Protein AF-A0A8J7D7V8-F1 (afdb_monomer_lite)

Foldseek 3Di:
DDDPPDPCPPPPVVVVLLVVQVVVCVVVQQFDDDDDQWTAHPVGDTHGSVVVCVVDPDDD

pLDDT: mean 84.04, std 17.5, range [42.12, 97.25]

Radius of gyration: 15.87 Å; chains: 1; bounding box: 25×41×43 Å

Structure (mmCIF, N/CA/C/O backbone):
data_AF-A0A8J7D7V8-F1
#
_entry.id   AF-A0A8J7D7V8-F1
#
loop_
_atom_site.group_PDB
_atom_site.id
_atom_site.type_symbol
_atom_site.label_atom_id
_atom_site.label_alt_id
_atom_site.label_comp_id
_atom_site.label_asym_id
_atom_site.label_entity_id
_atom_site.label_seq_id
_atom_site.pdbx_PDB_ins_code
_atom_site.Cartn_x
_atom_site.Cartn_y
_atom_site.Cartn_z
_atom_site.occupancy
_atom_site.B_iso_or_equiv
_atom_site.auth_seq_id
_atom_site.auth_comp_id
_atom_site.auth_asym_id
_atom_site.auth_atom_id
_atom_site.pdbx_PDB_model_num
ATOM 1 N N . MET A 1 1 ? 12.905 -31.727 -34.767 1.00 42.12 1 MET A N 1
ATOM 2 C CA . MET A 1 1 ? 13.764 -30.688 -34.162 1.00 42.12 1 MET A CA 1
ATOM 3 C C . MET A 1 1 ? 13.005 -30.061 -33.009 1.00 42.12 1 MET A C 1
ATOM 5 O O . MET A 1 1 ? 11.972 -29.441 -33.219 1.00 42.12 1 MET A O 1
ATOM 9 N N . ASN A 1 2 ? 13.469 -30.333 -31.794 1.00 51.38 2 ASN A N 1
ATOM 10 C CA . ASN A 1 2 ? 13.024 -29.693 -30.565 1.00 51.38 2 ASN A CA 1
ATOM 11 C C . ASN A 1 2 ? 13.361 -28.197 -30.625 1.00 51.38 2 ASN A C 1
ATOM 13 O O . ASN A 1 2 ? 14.518 -27.819 -30.761 1.00 51.38 2 ASN A O 1
ATOM 17 N N . SER A 1 3 ? 12.364 -27.329 -30.504 1.00 50.56 3 SER A N 1
ATOM 18 C CA . SER A 1 3 ? 12.622 -25.926 -30.193 1.00 50.56 3 SER A CA 1
ATOM 19 C C . SER A 1 3 ? 11.872 -25.603 -28.914 1.00 50.56 3 SER A C 1
ATOM 21 O O . SER A 1 3 ? 10.683 -25.289 -28.914 1.00 50.56 3 SER A O 1
ATOM 23 N N . CYS A 1 4 ? 12.575 -25.786 -27.797 1.00 58.34 4 CYS A N 1
ATOM 24 C CA . CYS A 1 4 ? 12.172 -25.262 -26.504 1.00 58.34 4 CYS A CA 1
ATOM 25 C C . CYS A 1 4 ? 12.115 -23.738 -26.637 1.00 58.34 4 CYS A C 1
ATOM 27 O O . CYS A 1 4 ? 13.147 -23.079 -26.748 1.00 58.34 4 CYS A O 1
ATOM 29 N N . LYS A 1 5 ? 10.901 -23.186 -26.686 1.00 54.03 5 LYS A N 1
ATOM 30 C CA . LYS A 1 5 ? 10.665 -21.746 -26.788 1.00 54.03 5 LYS A CA 1
ATOM 31 C C . LYS A 1 5 ? 11.079 -21.110 -25.459 1.00 54.03 5 LYS A C 1
ATOM 33 O O . LYS A 1 5 ? 10.357 -21.200 -24.470 1.00 54.03 5 LYS A O 1
ATOM 38 N N . SER A 1 6 ? 12.282 -20.547 -25.435 1.00 57.28 6 SER A N 1
ATOM 39 C CA . SER A 1 6 ? 12.885 -19.867 -24.291 1.00 57.28 6 SER A CA 1
ATOM 40 C C . SER A 1 6 ? 11.911 -18.865 -23.673 1.00 57.28 6 SER A C 1
ATOM 42 O O . SER A 1 6 ? 11.533 -17.873 -24.298 1.00 57.28 6 SER A O 1
ATOM 44 N N . GLY A 1 7 ? 11.494 -19.140 -22.437 1.00 50.31 7 GLY A N 1
ATOM 45 C CA . GLY A 1 7 ? 10.663 -18.260 -21.626 1.00 50.31 7 GLY A CA 1
ATOM 46 C C . GLY A 1 7 ? 11.454 -17.038 -21.174 1.00 50.31 7 GLY A C 1
ATOM 47 O O . GLY A 1 7 ? 11.963 -16.997 -20.059 1.00 50.31 7 GLY A O 1
ATOM 48 N N . GLY A 1 8 ? 11.553 -16.030 -22.036 1.00 54.69 8 GLY A N 1
ATOM 49 C CA . GLY A 1 8 ? 11.995 -14.696 -21.649 1.00 54.69 8 GLY A CA 1
ATOM 50 C C . GLY A 1 8 ? 10.877 -13.993 -20.890 1.00 54.69 8 GLY A C 1
ATOM 51 O O . GLY A 1 8 ? 10.134 -13.207 -21.472 1.00 54.69 8 GLY A O 1
ATOM 52 N N . LYS A 1 9 ? 10.718 -14.285 -19.594 1.00 53.34 9 LYS A N 1
ATOM 53 C CA . LYS A 1 9 ? 9.887 -13.461 -18.710 1.00 53.34 9 LYS A CA 1
ATOM 54 C C . LYS A 1 9 ? 10.620 -12.132 -18.571 1.00 53.34 9 LYS A C 1
ATOM 56 O O . LYS A 1 9 ? 11.553 -12.027 -17.778 1.00 53.34 9 LYS A O 1
AT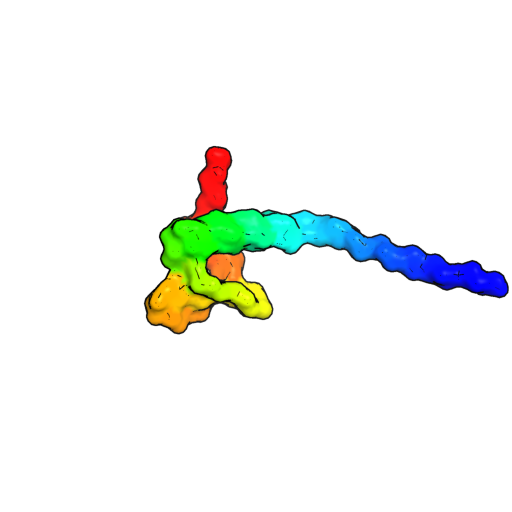OM 61 N N . GLY A 1 10 ? 10.272 -11.164 -19.423 1.00 53.50 10 GLY A N 1
ATOM 62 C CA . GLY A 1 10 ? 10.802 -9.808 -19.336 1.00 53.50 10 GLY A CA 1
ATOM 63 C C . GLY A 1 10 ? 10.727 -9.370 -17.881 1.00 53.50 10 GLY A C 1
ATOM 64 O O . GLY A 1 10 ? 9.666 -9.494 -17.265 1.00 53.50 10 GLY A O 1
ATOM 65 N N . LYS A 1 11 ? 11.868 -8.974 -17.304 1.00 52.69 11 LYS A N 1
ATOM 66 C CA . LYS A 1 11 ? 11.925 -8.405 -15.956 1.00 52.69 11 LYS A CA 1
ATOM 67 C C . LYS A 1 11 ? 10.950 -7.237 -15.962 1.00 52.69 11 LYS A C 1
ATOM 69 O O . LYS A 1 11 ? 11.219 -6.213 -16.575 1.00 52.69 11 LYS A O 1
ATOM 74 N N . ASN A 1 12 ? 9.773 -7.453 -15.393 1.00 53.91 12 ASN A N 1
ATOM 75 C CA . ASN A 1 12 ? 8.696 -6.490 -15.442 1.00 53.91 12 ASN A CA 1
ATOM 76 C C . ASN A 1 12 ? 9.071 -5.402 -14.435 1.00 53.91 12 ASN A C 1
ATOM 78 O O . ASN A 1 12 ? 8.829 -5.578 -13.246 1.00 53.91 12 ASN A O 1
ATOM 82 N N . THR A 1 13 ? 9.763 -4.348 -14.877 1.00 59.75 13 THR A N 1
ATOM 83 C CA . THR A 1 13 ? 10.278 -3.262 -14.019 1.00 59.75 13 THR A CA 1
ATOM 84 C C . THR A 1 13 ? 9.179 -2.716 -13.107 1.00 59.75 13 THR A C 1
ATOM 86 O O . THR A 1 13 ? 9.392 -2.585 -11.908 1.00 59.75 13 THR A O 1
ATOM 89 N N . VAL A 1 14 ? 7.951 -2.638 -13.637 1.00 60.53 14 VAL A N 1
ATOM 90 C CA . VAL A 1 14 ? 6.719 -2.301 -12.906 1.00 60.53 14 VAL A CA 1
ATOM 91 C C . VAL A 1 14 ? 6.550 -3.120 -11.621 1.00 60.53 14 VAL A C 1
ATOM 93 O O . VAL A 1 14 ? 6.150 -2.590 -10.595 1.00 60.53 14 VAL A O 1
ATOM 96 N N . THR A 1 15 ? 6.880 -4.413 -11.631 1.00 77.62 15 THR A N 1
ATOM 97 C CA . THR A 1 15 ? 6.759 -5.261 -10.432 1.00 77.62 15 THR A CA 1
ATOM 98 C C . THR A 1 15 ? 7.832 -4.971 -9.384 1.00 77.62 15 THR A C 1
ATOM 100 O O . THR A 1 15 ? 7.556 -5.120 -8.195 1.00 77.62 15 THR A O 1
ATOM 103 N N . ALA A 1 16 ? 9.026 -4.531 -9.793 1.00 82.06 16 ALA A N 1
ATOM 104 C CA . ALA A 1 16 ? 10.094 -4.165 -8.867 1.00 82.06 16 ALA A CA 1
ATOM 105 C C . ALA A 1 16 ? 9.771 -2.841 -8.161 1.00 82.06 16 ALA A C 1
ATOM 107 O O . ALA A 1 16 ? 9.843 -2.786 -6.935 1.00 82.06 16 ALA A O 1
ATOM 108 N N . ASP A 1 17 ? 9.316 -1.833 -8.913 1.00 86.69 17 ASP A N 1
ATOM 109 C CA . ASP A 1 17 ? 8.894 -0.537 -8.367 1.00 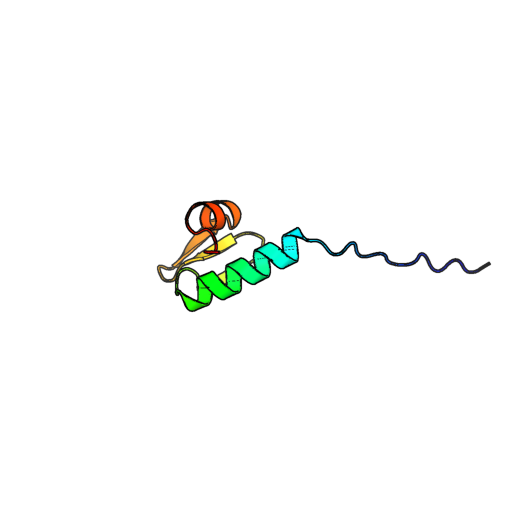86.69 17 ASP A CA 1
ATOM 110 C C . ASP A 1 17 ? 7.721 -0.687 -7.389 1.00 86.69 17 ASP A C 1
ATOM 112 O O . ASP A 1 17 ? 7.739 -0.136 -6.288 1.00 86.69 17 ASP A O 1
ATOM 116 N N . VAL A 1 18 ? 6.724 -1.507 -7.743 1.00 91.38 18 VAL A N 1
ATOM 117 C CA . VAL A 1 18 ? 5.576 -1.796 -6.869 1.00 91.38 18 VAL A CA 1
ATOM 118 C C . VAL A 1 18 ? 6.001 -2.515 -5.591 1.00 91.38 18 VAL A C 1
ATOM 120 O O . VAL A 1 18 ? 5.505 -2.194 -4.512 1.00 91.38 18 VAL A O 1
ATOM 123 N N . SER A 1 19 ? 6.934 -3.465 -5.691 1.00 91.44 19 SER A N 1
ATOM 124 C CA . SER A 1 19 ? 7.434 -4.195 -4.520 1.00 91.44 19 SER A CA 1
ATOM 125 C C . SER A 1 19 ? 8.198 -3.269 -3.572 1.00 91.44 19 SER A C 1
ATOM 127 O O . SER A 1 19 ? 7.936 -3.276 -2.371 1.00 91.44 19 SER A O 1
ATOM 129 N N . ALA A 1 20 ? 9.093 -2.434 -4.109 1.00 93.31 20 ALA A N 1
ATOM 130 C CA . ALA A 1 20 ? 9.869 -1.475 -3.325 1.00 93.31 20 ALA A CA 1
ATOM 131 C C . ALA A 1 20 ? 8.965 -0.453 -2.622 1.00 93.31 20 ALA A C 1
ATOM 133 O O . ALA A 1 20 ? 9.103 -0.218 -1.418 1.00 93.31 20 ALA A O 1
ATOM 134 N N . TRP A 1 21 ? 7.989 0.092 -3.352 1.00 95.25 21 TRP A N 1
ATOM 135 C CA . TRP A 1 21 ? 6.991 0.987 -2.781 1.00 95.25 21 TRP A CA 1
ATOM 136 C C . TRP A 1 21 ? 6.183 0.307 -1.669 1.00 95.25 21 TRP A C 1
ATOM 138 O O . TRP A 1 21 ? 6.029 0.884 -0.593 1.00 95.25 21 TRP A O 1
ATOM 148 N N . PHE A 1 22 ? 5.714 -0.929 -1.881 1.00 94.75 22 PHE A N 1
ATOM 149 C CA . PHE A 1 22 ? 4.911 -1.646 -0.889 1.00 94.75 22 PHE A CA 1
ATOM 150 C C . PHE A 1 22 ? 5.690 -1.905 0.405 1.00 94.75 22 PHE A C 1
ATOM 152 O O . PHE A 1 22 ? 5.151 -1.707 1.495 1.00 94.75 22 PHE A O 1
ATOM 159 N N . GLU A 1 23 ? 6.961 -2.307 0.317 1.00 95.19 23 GLU A N 1
ATOM 160 C CA . GLU A 1 23 ? 7.787 -2.517 1.510 1.00 95.19 23 GLU A CA 1
ATOM 161 C C . GLU A 1 23 ? 8.003 -1.229 2.306 1.00 95.19 23 GLU A C 1
ATOM 163 O O . GLU A 1 23 ? 7.897 -1.234 3.537 1.00 95.19 23 GLU A O 1
ATOM 168 N N . TRP A 1 24 ? 8.289 -0.125 1.617 1.00 96.38 24 TRP A N 1
ATOM 169 C CA . TRP A 1 24 ? 8.417 1.182 2.251 1.00 96.38 24 TRP A CA 1
ATOM 170 C C . TRP A 1 24 ? 7.096 1.612 2.906 1.00 96.38 24 TRP A C 1
ATOM 172 O O . TRP A 1 24 ? 7.071 1.911 4.103 1.00 96.38 24 TRP A O 1
ATOM 182 N N . ALA A 1 25 ?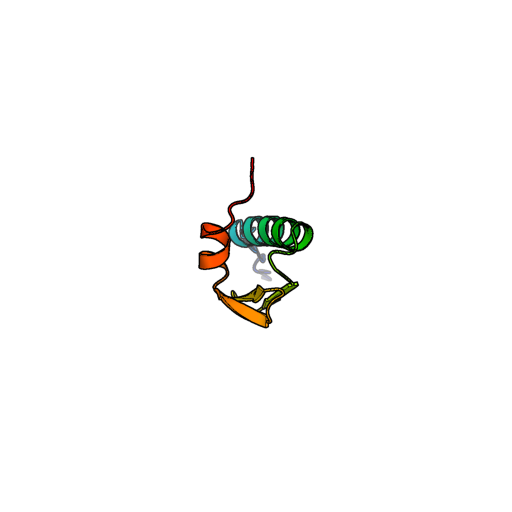 5.986 1.556 2.168 1.00 96.62 25 ALA A N 1
ATOM 183 C CA . ALA A 1 25 ? 4.671 1.969 2.646 1.00 96.62 25 ALA A CA 1
ATOM 184 C C . ALA A 1 25 ? 4.217 1.128 3.851 1.00 96.62 25 ALA A C 1
ATOM 186 O O . ALA A 1 25 ? 3.659 1.657 4.815 1.00 96.62 25 ALA A O 1
ATOM 187 N N . ARG A 1 26 ? 4.518 -0.177 3.854 1.00 95.69 26 ARG A N 1
ATOM 188 C CA . ARG A 1 26 ? 4.244 -1.068 4.987 1.00 95.69 26 ARG A CA 1
ATOM 189 C C . ARG A 1 26 ? 5.077 -0.710 6.222 1.00 95.69 26 ARG A C 1
ATOM 191 O O . ARG A 1 26 ? 4.538 -0.721 7.328 1.00 95.69 26 ARG A O 1
ATOM 198 N N . LYS A 1 27 ? 6.361 -0.356 6.068 1.00 96.25 27 LYS A N 1
ATOM 199 C CA . LYS A 1 27 ? 7.219 0.107 7.184 1.00 96.25 27 LYS A CA 1
ATOM 200 C C . LYS A 1 27 ? 6.691 1.396 7.819 1.00 96.25 27 LYS A C 1
ATOM 202 O O . LYS A 1 27 ? 6.723 1.521 9.039 1.00 96.25 27 LYS A O 1
ATOM 207 N N . GLN A 1 28 ? 6.150 2.304 7.007 1.00 96.31 28 GLN A N 1
ATOM 208 C CA . GLN A 1 28 ? 5.514 3.546 7.463 1.00 96.31 28 GLN A CA 1
ATOM 209 C C . GLN A 1 28 ? 4.085 3.346 8.000 1.00 96.31 28 GLN A C 1
ATOM 211 O O . GLN A 1 28 ? 3.453 4.308 8.425 1.00 96.31 28 GLN A O 1
ATOM 216 N N . ARG A 1 29 ? 3.567 2.106 7.996 1.00 96.00 29 ARG A N 1
ATOM 217 C CA . ARG A 1 29 ? 2.179 1.764 8.354 1.00 96.00 29 ARG A CA 1
ATOM 218 C C . ARG A 1 29 ? 1.132 2.500 7.509 1.00 96.00 29 ARG A C 1
ATOM 220 O O . ARG A 1 29 ? 0.035 2.750 7.983 1.00 96.00 29 ARG A O 1
ATOM 227 N N . ILE A 1 30 ? 1.454 2.813 6.257 1.00 96.56 30 ILE A N 1
ATOM 228 C CA . ILE A 1 30 ? 0.520 3.416 5.292 1.00 96.56 30 ILE A CA 1
ATOM 229 C C . ILE A 1 30 ? -0.399 2.336 4.697 1.00 96.56 30 ILE A C 1
ATOM 231 O O . ILE A 1 30 ? -1.575 2.581 4.441 1.00 96.56 30 ILE A O 1
ATOM 235 N N . VAL A 1 31 ? 0.122 1.118 4.504 1.00 96.81 31 VAL A N 1
ATOM 236 C CA . VAL A 1 31 ? -0.623 -0.043 3.988 1.00 96.81 31 VAL A CA 1
ATOM 237 C C . VAL A 1 31 ? -0.367 -1.289 4.836 1.00 96.81 31 VAL A C 1
ATOM 239 O O . VAL A 1 31 ? 0.718 -1.466 5.392 1.00 96.81 31 VAL A O 1
ATOM 242 N N . LEU A 1 32 ? -1.359 -2.177 4.910 1.00 96.56 32 LEU A N 1
ATOM 243 C CA . LEU A 1 32 ? -1.276 -3.481 5.575 1.00 96.56 32 LEU A CA 1
ATOM 244 C C . LEU A 1 32 ? -1.002 -4.620 4.590 1.00 96.56 32 LEU A C 1
ATOM 246 O O . LEU A 1 32 ? -0.143 -5.469 4.834 1.00 96.56 32 LEU A O 1
ATOM 250 N N . ALA A 1 33 ? -1.745 -4.645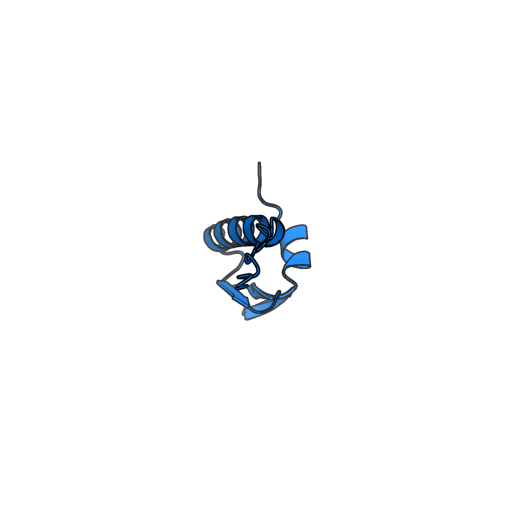 3.485 1.00 95.19 33 ALA A N 1
ATOM 251 C CA . ALA A 1 33 ? -1.713 -5.719 2.501 1.00 95.19 33 ALA A CA 1
ATOM 252 C C . ALA A 1 33 ? -1.985 -5.183 1.092 1.00 95.19 33 ALA A C 1
ATOM 254 O O . ALA A 1 33 ? -2.523 -4.090 0.928 1.00 95.19 33 ALA A O 1
ATOM 255 N N . MET A 1 34 ? -1.631 -5.971 0.079 1.00 94.50 34 MET A N 1
ATOM 256 C CA . MET A 1 34 ? -1.915 -5.686 -1.324 1.00 94.50 34 MET A CA 1
ATOM 257 C C . MET A 1 34 ? -2.450 -6.949 -2.002 1.00 94.50 34 MET A C 1
ATOM 259 O O . MET A 1 34 ? -1.923 -8.039 -1.786 1.00 94.50 34 MET A O 1
ATO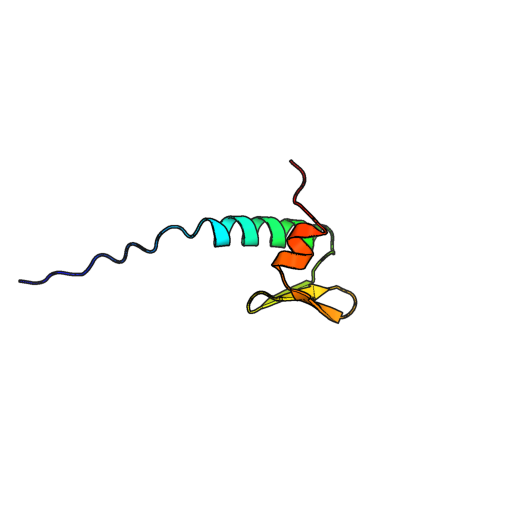M 263 N N . SER A 1 35 ? -3.470 -6.800 -2.845 1.00 91.06 35 SER A N 1
ATOM 264 C CA . SER A 1 35 ? -3.984 -7.871 -3.699 1.00 91.06 35 SER A CA 1
ATOM 265 C C . SER A 1 35 ? -4.563 -7.293 -4.986 1.00 91.06 35 SER A C 1
ATOM 267 O O . SER A 1 35 ? -5.265 -6.289 -4.951 1.00 91.06 35 SER A O 1
ATOM 269 N N . GLY A 1 36 ? -4.259 -7.905 -6.134 1.00 87.69 36 GLY A N 1
ATOM 270 C CA . GLY A 1 36 ? -4.926 -7.587 -7.405 1.00 87.69 36 GLY A CA 1
ATOM 271 C C . GLY A 1 36 ? -4.839 -6.126 -7.874 1.00 87.69 36 GLY A C 1
ATOM 272 O O . GLY A 1 36 ? -5.723 -5.687 -8.596 1.00 87.69 36 GLY A O 1
ATOM 273 N N . GLY A 1 37 ? -3.812 -5.368 -7.471 1.00 90.88 37 GLY A N 1
ATOM 274 C CA . GLY A 1 37 ? -3.688 -3.938 -7.806 1.00 90.88 37 GLY A CA 1
ATOM 275 C C . GLY A 1 37 ? -4.380 -2.988 -6.823 1.00 90.88 37 GLY A C 1
ATOM 276 O O . GLY A 1 37 ? -4.435 -1.788 -7.071 1.00 90.88 37 GLY A O 1
ATOM 277 N N . VAL A 1 38 ? -4.860 -3.505 -5.695 1.00 95.25 38 VAL A N 1
ATOM 278 C CA . VAL A 1 38 ? -5.475 -2.747 -4.601 1.00 95.25 38 VAL A CA 1
ATOM 279 C C . VAL A 1 38 ? -4.627 -2.911 -3.344 1.00 95.25 38 VAL A C 1
ATOM 281 O O . VAL A 1 38 ? -4.044 -3.974 -3.115 1.00 95.25 38 VAL A O 1
ATOM 284 N N . VAL A 1 39 ? -4.555 -1.866 -2.528 1.00 96.62 39 VAL A N 1
ATOM 285 C CA . VAL A 1 39 ? -3.929 -1.886 -1.205 1.00 96.62 39 VAL A CA 1
ATOM 286 C C . VAL A 1 39 ? -4.972 -1.685 -0.119 1.00 96.62 39 VAL A C 1
ATOM 288 O O . VAL A 1 39 ? -5.958 -0.977 -0.313 1.00 96.62 39 VAL A O 1
ATOM 291 N N . TYR A 1 40 ? -4.733 -2.310 1.027 1.00 97.19 40 TYR A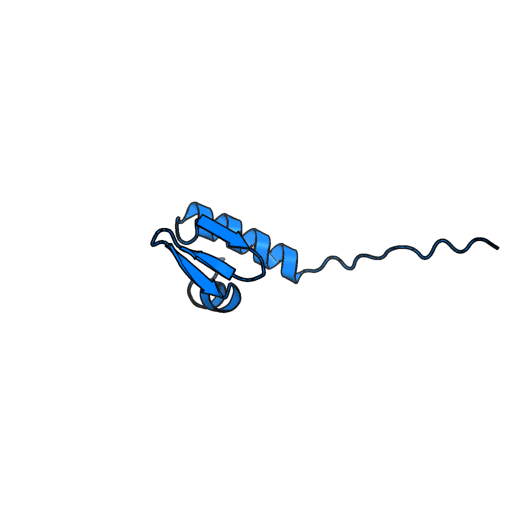 N 1
ATOM 292 C CA . TYR A 1 40 ? -5.584 -2.213 2.204 1.00 97.19 40 TYR A CA 1
ATOM 293 C C . TYR A 1 40 ? -4.917 -1.319 3.247 1.00 97.19 40 TYR A C 1
ATOM 295 O O . TYR A 1 40 ? -3.781 -1.596 3.648 1.00 97.19 40 TYR A O 1
ATOM 303 N N . THR A 1 41 ? -5.591 -0.251 3.671 1.00 96.62 41 THR A N 1
ATOM 304 C CA . THR A 1 41 ? -5.088 0.683 4.692 1.00 96.62 41 THR A CA 1
ATOM 305 C C . THR A 1 41 ? -5.271 0.103 6.102 1.00 96.62 41 THR A C 1
ATOM 307 O O . THR A 1 41 ? -6.068 -0.820 6.295 1.00 96.62 41 THR A O 1
ATOM 310 N N . PRO A 1 42 ? -4.563 0.627 7.122 1.00 96.25 42 PRO A N 1
ATOM 311 C CA . PRO A 1 42 ? -4.818 0.274 8.521 1.00 96.25 42 PRO A CA 1
ATOM 312 C C . PRO A 1 42 ? -6.249 0.545 8.990 1.00 96.25 42 PRO A C 1
ATOM 314 O O . PRO A 1 42 ? -6.711 -0.097 9.927 1.00 96.25 42 PRO A O 1
ATOM 317 N N . GLU A 1 43 ? -6.940 1.475 8.331 1.00 95.31 43 GLU A N 1
ATOM 318 C CA . GLU A 1 43 ? -8.331 1.841 8.612 1.00 95.31 43 GLU A CA 1
ATOM 319 C C . GLU A 1 43 ? -9.335 0.866 7.972 1.00 95.31 43 GLU A C 1
ATOM 321 O O . GLU A 1 43 ? -10.536 0.964 8.206 1.00 95.31 43 GLU A O 1
ATOM 326 N N . GLY A 1 44 ? -8.853 -0.120 7.205 1.00 93.62 44 GLY A N 1
ATOM 327 C CA . GLY A 1 44 ? -9.686 -1.124 6.544 1.00 93.62 44 GLY A CA 1
ATOM 328 C C . GLY A 1 44 ? -10.207 -0.695 5.173 1.00 93.62 44 GLY A C 1
ATOM 329 O O . GLY A 1 44 ? -11.067 -1.373 4.611 1.00 93.62 44 GLY A O 1
ATOM 330 N N . GLU A 1 45 ? -9.690 0.398 4.610 1.00 96.38 45 GLU A N 1
ATOM 331 C CA . GLU A 1 45 ? -10.077 0.864 3.279 1.00 96.38 45 GLU A CA 1
ATOM 332 C C . GLU A 1 45 ? -9.321 0.114 2.186 1.00 96.38 45 GLU A C 1
ATOM 334 O O . GLU A 1 45 ? -8.146 -0.220 2.336 1.00 96.38 45 GLU A O 1
ATOM 339 N N . ALA A 1 46 ? -9.989 -0.108 1.056 1.00 96.81 46 ALA A N 1
ATOM 340 C CA . ALA A 1 46 ? -9.406 -0.692 -0.142 1.00 96.81 46 ALA A CA 1
ATOM 341 C C . ALA A 1 46 ? -9.228 0.405 -1.200 1.00 96.81 46 ALA A C 1
ATOM 343 O O . ALA A 1 46 ? -10.211 0.968 -1.680 1.00 96.81 46 ALA A O 1
ATOM 344 N N . ILE A 1 47 ? -7.980 0.717 -1.558 1.00 96.81 47 ILE A N 1
ATOM 345 C CA . ILE A 1 47 ? -7.640 1.818 -2.471 1.00 96.81 47 ILE A CA 1
ATOM 346 C C . ILE A 1 47 ? -6.786 1.289 -3.622 1.00 96.81 47 ILE A C 1
ATOM 348 O O . ILE A 1 47 ? -5.935 0.420 -3.425 1.00 96.81 47 ILE A O 1
ATOM 352 N N . GLU A 1 48 ? -6.986 1.808 -4.834 1.00 97.25 48 GLU A N 1
ATOM 353 C CA . GLU A 1 48 ? -6.142 1.453 -5.975 1.00 97.25 48 GLU A CA 1
ATOM 354 C C . GLU A 1 48 ? -4.664 1.750 -5.694 1.00 97.25 48 GLU A C 1
ATOM 356 O O . GLU A 1 48 ? -4.291 2.834 -5.239 1.00 97.25 48 GLU A O 1
ATOM 361 N N . LEU A 1 49 ? -3.800 0.785 -6.012 1.00 94.62 49 LEU A N 1
ATOM 362 C CA . LEU A 1 49 ? -2.357 0.883 -5.808 1.00 94.62 49 LEU A CA 1
ATOM 363 C C . LEU A 1 49 ? -1.781 2.144 -6.460 1.00 94.62 49 LEU A C 1
ATOM 365 O O . LEU A 1 49 ? -1.004 2.855 -5.835 1.00 94.62 49 LEU A O 1
ATOM 369 N N . GLN A 1 50 ? -2.159 2.428 -7.709 1.00 94.19 50 GLN A N 1
ATOM 370 C CA . GLN A 1 50 ? -1.627 3.575 -8.451 1.00 94.19 50 GLN A CA 1
ATOM 371 C C . GLN A 1 50 ? -2.015 4.908 -7.808 1.00 94.19 50 GLN A C 1
ATOM 373 O O . GLN A 1 50 ? -1.206 5.832 -7.772 1.00 94.19 50 GLN A O 1
ATOM 378 N N . GLU A 1 51 ? -3.226 4.996 -7.261 1.00 95.75 51 GLU A N 1
ATOM 379 C CA . GLU A 1 51 ? -3.674 6.166 -6.513 1.00 95.75 51 GLU A CA 1
ATOM 380 C C . GLU A 1 51 ? -2.850 6.333 -5.229 1.00 95.75 51 GLU A C 1
ATOM 382 O O . GLU A 1 51 ? -2.342 7.416 -4.942 1.00 95.75 51 GLU A O 1
ATOM 387 N N . MET A 1 52 ? -2.619 5.245 -4.493 1.00 95.94 52 MET A N 1
ATOM 388 C CA . MET A 1 52 ? -1.804 5.286 -3.276 1.00 95.94 52 MET A CA 1
ATOM 389 C C . MET A 1 52 ? -0.330 5.595 -3.546 1.00 95.94 52 MET A C 1
ATOM 391 O O . MET A 1 52 ? 0.274 6.353 -2.791 1.00 95.94 52 MET A O 1
ATOM 395 N N . MET A 1 53 ? 0.239 5.093 -4.642 1.00 95.00 53 MET A N 1
ATOM 396 C CA . MET A 1 53 ? 1.603 5.422 -5.069 1.00 95.00 53 MET A CA 1
ATOM 397 C C . MET A 1 53 ? 1.764 6.903 -5.428 1.00 95.00 53 MET A C 1
ATOM 399 O O . MET A 1 53 ? 2.823 7.475 -5.188 1.00 95.00 53 MET A O 1
ATOM 403 N N . ARG A 1 54 ? 0.717 7.544 -5.967 1.00 95.00 54 ARG A N 1
ATOM 404 C CA . ARG A 1 54 ? 0.714 8.990 -6.246 1.00 95.00 54 ARG A CA 1
ATOM 405 C C . ARG A 1 54 ? 0.605 9.828 -4.977 1.00 95.00 54 ARG A C 1
ATOM 407 O O . ARG A 1 54 ? 1.258 10.861 -4.882 1.00 95.00 54 ARG A O 1
ATOM 414 N N . ARG A 1 55 ? -0.211 9.392 -4.012 1.00 95.56 55 ARG A N 1
ATOM 415 C CA . ARG A 1 55 ? -0.366 10.066 -2.710 1.00 95.56 55 ARG A CA 1
ATOM 416 C C . ARG A 1 55 ? 0.886 9.945 -1.842 1.00 95.56 55 ARG A C 1
ATOM 418 O O . ARG A 1 55 ? 1.219 10.878 -1.120 1.00 95.56 55 ARG A O 1
ATOM 425 N N . PHE A 1 56 ? 1.568 8.804 -1.926 1.00 95.19 56 PHE A N 1
ATOM 426 C CA . PHE A 1 56 ? 2.718 8.458 -1.097 1.00 95.19 56 PHE A CA 1
ATOM 427 C C . PHE A 1 56 ? 3.895 7.993 -1.968 1.00 95.19 56 PHE A C 1
ATOM 429 O O . PHE A 1 56 ? 4.149 6.789 -2.047 1.00 95.19 56 PHE A O 1
ATOM 436 N N . PRO A 1 57 ? 4.609 8.905 -2.649 1.00 93.50 57 PRO A N 1
ATOM 437 C CA . PRO A 1 57 ? 5.802 8.540 -3.405 1.00 93.50 57 PRO A CA 1
ATOM 438 C C . PRO A 1 57 ? 6.933 8.087 -2.467 1.00 93.50 57 PRO A C 1
ATOM 440 O O . PRO A 1 57 ? 7.064 8.598 -1.353 1.00 93.50 57 PRO A O 1
ATOM 443 N N . VAL A 1 58 ? 7.766 7.141 -2.920 1.00 90.19 58 VAL A N 1
ATOM 444 C CA . VAL A 1 58 ? 8.981 6.747 -2.183 1.00 90.19 58 VAL A CA 1
ATOM 445 C C . VAL A 1 58 ? 9.948 7.945 -2.171 1.00 90.19 58 VAL A C 1
ATOM 447 O O . VAL A 1 58 ? 10.220 8.482 -3.245 1.00 90.19 58 VAL A O 1
ATOM 450 N N . PRO A 1 59 ? 10.444 8.392 -1.003 1.00 81.56 59 PRO A N 1
ATOM 451 C CA . PRO A 1 59 ? 11.472 9.429 -0.930 1.00 81.56 59 PRO A CA 1
ATOM 452 C C . PRO A 1 59 ? 12.814 8.914 -1.480 1.00 81.56 59 PRO A C 1
ATOM 454 O O . PRO A 1 59 ? 13.118 7.733 -1.314 1.00 81.56 59 PRO A O 1
ATOM 457 N N . GLU A 1 60 ? 13.571 9.798 -2.143 1.00 71.19 60 GLU A N 1
ATOM 458 C CA . GLU A 1 60 ? 14.888 9.514 -2.755 1.00 71.19 60 GLU A CA 1
ATOM 459 C C . GLU A 1 60 ? 15.940 9.035 -1.740 1.00 71.19 60 GLU A C 1
ATOM 461 O O . GLU A 1 60 ? 15.960 9.565 -0.602 1.00 71.19 60 GLU A O 1
#

Secondary structure (DSSP, 8-state):
------------HHHHHHHHHHHHHHHTTS-SEEETTEEE-TTS-EEEHHHHHHHSPPP-

Sequence (60 aa):
MNSCKSGGKGKNTVTADVSAWFEWARKQRIVLAMSGGVVYTPEGEAIELQEMMRRFPVPE